Protein AF-A0A496B2H7-F1 (afdb_monomer)

Radius of gyration: 19.56 Å; Cα contacts (8 Å, |Δi|>4): 47; chains: 1; bounding box: 42×27×60 Å

Secondary structure (DSSP, 8-state):
--TTS---PPPP-SSS-----------TTS---SS--TT--TTT---------SS--TTGGG--PPPP--------HHHHHHHHHHTT-

Foldseek 3Di:
DPPPDDDDDDDDPDPDDDDDDDDDDDDLPDADCVDADPPGDSVGHHAAQDDDDDDDRPVCVVPHDDDDPDDDDDDDVVVVVVVVVVVVD

Mean predicted aligned error: 7.26 Å

pLDDT: mean 87.11, std 8.3, range [51.88, 96.5]

Se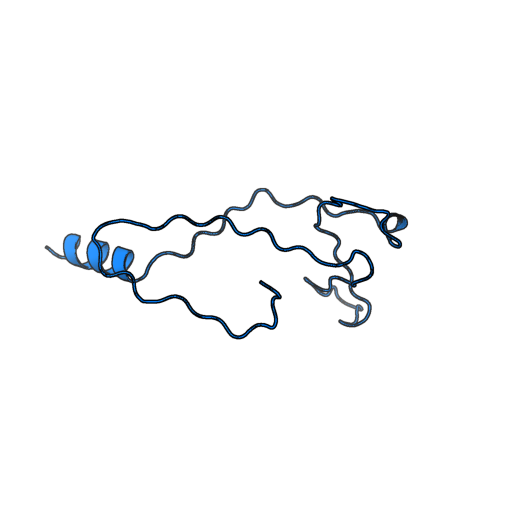quence (89 aa):
FNGYLLHRSRKNRGNTFRRVLVNHYCNAWSLLPWSIRDGERPASADRRCIVPVSGVDPYAWKGYDKPP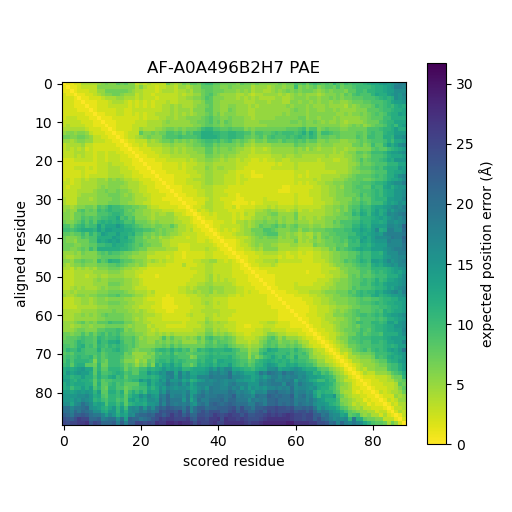KSVSLRTCKAVQQIEEASDAD

Structure (mmCIF, N/CA/C/O backbone):
data_AF-A0A496B2H7-F1
#
_entry.id   AF-A0A496B2H7-F1
#
loop_
_atom_site.group_PDB
_atom_site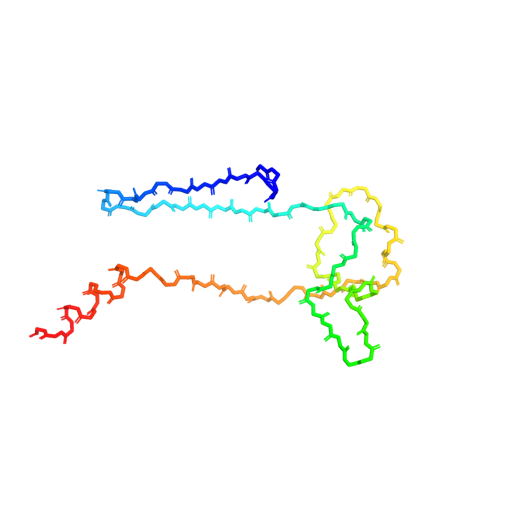.id
_atom_site.type_symbol
_atom_site.label_atom_id
_atom_site.label_alt_id
_atom_site.label_comp_id
_atom_site.label_asym_id
_atom_site.label_entity_id
_atom_site.label_seq_id
_atom_site.pdbx_PDB_ins_code
_atom_site.Cartn_x
_atom_site.Cartn_y
_atom_site.Cartn_z
_atom_site.occupancy
_atom_site.B_iso_or_equiv
_atom_site.auth_seq_id
_atom_site.auth_comp_id
_atom_site.auth_asym_id
_atom_site.auth_atom_id
_atom_site.pdbx_PDB_model_num
ATOM 1 N N . PHE A 1 1 ? -11.929 5.103 2.224 1.00 91.19 1 PHE A N 1
ATOM 2 C CA . PHE A 1 1 ? -11.856 6.551 1.926 1.00 91.19 1 PHE A CA 1
ATOM 3 C C . PHE A 1 1 ? -10.467 6.858 1.371 1.00 91.19 1 PHE A C 1
ATOM 5 O O . PHE A 1 1 ? -9.586 6.019 1.521 1.00 91.19 1 PHE A O 1
ATOM 12 N N . ASN A 1 2 ? -10.269 7.998 0.702 1.00 90.38 2 ASN A N 1
ATOM 13 C CA . ASN A 1 2 ? -8.938 8.404 0.232 1.00 90.38 2 ASN A CA 1
ATOM 14 C C . ASN A 1 2 ? -8.029 8.696 1.441 1.00 90.38 2 ASN A C 1
ATOM 16 O O . ASN A 1 2 ? -8.474 9.386 2.350 1.00 90.38 2 ASN A O 1
ATOM 20 N N . GLY A 1 3 ? -6.784 8.207 1.455 1.00 87.38 3 GLY A N 1
ATOM 21 C CA . GLY A 1 3 ? -5.850 8.367 2.580 1.00 87.38 3 GLY A CA 1
ATOM 22 C C . GLY A 1 3 ? -5.619 9.813 3.046 1.00 87.38 3 GLY A C 1
ATOM 23 O O . GLY A 1 3 ? -5.300 10.018 4.212 1.00 87.38 3 GLY A O 1
ATOM 24 N N . TYR A 1 4 ? -5.851 10.808 2.184 1.00 92.19 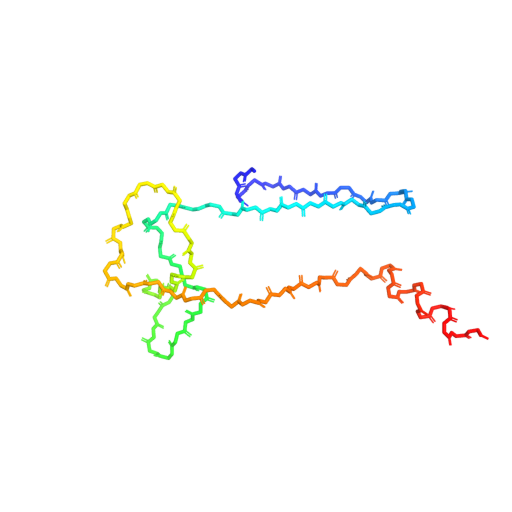4 TYR A N 1
ATOM 25 C CA . TYR A 1 4 ? -5.748 12.233 2.532 1.00 92.19 4 TYR A CA 1
ATOM 26 C C . TYR A 1 4 ? -6.999 12.824 3.191 1.00 92.19 4 TYR A C 1
ATOM 28 O O . TYR A 1 4 ? -6.973 13.962 3.656 1.00 92.19 4 TYR A O 1
ATOM 36 N N . LEU A 1 5 ? -8.112 12.088 3.231 1.00 96.44 5 LEU A N 1
ATOM 37 C CA . LEU A 1 5 ? -9.321 12.557 3.894 1.00 96.44 5 LEU A CA 1
ATOM 38 C C . LEU A 1 5 ? -9.059 12.659 5.398 1.00 96.44 5 LEU A C 1
ATOM 40 O O . LEU A 1 5 ? -8.696 11.664 6.023 1.00 96.44 5 LEU A O 1
ATOM 44 N N . LEU A 1 6 ? -9.299 13.824 6.002 1.00 96.25 6 LEU A N 1
ATOM 45 C CA . LEU A 1 6 ? -9.258 13.955 7.457 1.00 96.25 6 LEU A CA 1
ATOM 46 C C . LEU A 1 6 ? -10.339 13.064 8.083 1.00 96.25 6 LEU A C 1
ATOM 48 O O . LEU A 1 6 ? -11.526 13.208 7.795 1.00 96.25 6 LEU A O 1
ATOM 52 N N . HIS A 1 7 ? -9.935 12.142 8.952 1.00 94.12 7 HIS A N 1
ATOM 53 C CA . HIS A 1 7 ? -10.848 11.182 9.564 1.00 94.12 7 HIS A CA 1
ATOM 54 C C . HIS A 1 7 ? -10.422 10.830 10.993 1.00 94.12 7 HIS A C 1
ATOM 56 O O . HIS A 1 7 ? -9.250 10.900 11.356 1.00 94.12 7 HIS A O 1
ATOM 62 N N . ARG A 1 8 ? -11.397 10.437 11.824 1.00 94.56 8 ARG A N 1
ATOM 63 C CA . ARG A 1 8 ? -11.168 9.919 13.181 1.00 94.56 8 ARG A CA 1
ATOM 64 C C . ARG A 1 8 ? -12.251 8.927 13.586 1.00 94.56 8 ARG A C 1
ATOM 66 O O . ARG A 1 8 ? -13.398 9.039 13.159 1.00 94.56 8 ARG A O 1
ATOM 73 N N . SER A 1 9 ? -11.920 8.007 14.487 1.00 90.69 9 SER A N 1
ATOM 74 C CA . SER A 1 9 ? -12.910 7.177 15.177 1.00 90.69 9 SER A CA 1
ATOM 75 C C . SER A 1 9 ? -13.354 7.807 16.501 1.00 90.69 9 SER A C 1
ATOM 77 O O . SER A 1 9 ? -12.586 8.508 17.165 1.00 90.69 9 SER A O 1
ATOM 79 N N . ARG A 1 10 ? -14.592 7.523 16.923 1.00 92.25 10 ARG A N 1
ATOM 80 C CA . ARG A 1 10 ? -15.077 7.833 18.279 1.00 92.25 10 ARG A CA 1
ATOM 81 C C . ARG A 1 10 ? -14.521 6.835 19.305 1.00 92.25 10 ARG A C 1
ATOM 83 O O . ARG A 1 10 ? -14.153 5.719 18.938 1.00 92.25 10 ARG A O 1
ATOM 90 N N . LYS A 1 11 ? -14.493 7.233 20.585 1.00 88.50 11 LYS A N 1
ATOM 91 C CA . LYS A 1 11 ? -14.163 6.340 21.710 1.00 88.50 11 LYS A CA 1
ATOM 92 C C . LYS A 1 11 ? -15.225 5.239 21.818 1.00 88.50 11 LYS A C 1
ATOM 94 O O . LYS A 1 11 ? -16.416 5.542 21.760 1.00 88.50 11 LYS A O 1
ATOM 99 N N . ASN A 1 12 ? -14.794 3.990 21.979 1.00 88.06 12 ASN A N 1
ATOM 100 C CA . ASN A 1 12 ? -15.695 2.879 22.279 1.00 88.06 12 ASN A CA 1
ATOM 101 C C . ASN A 1 12 ? -16.202 3.006 23.729 1.00 88.06 12 ASN A C 1
ATOM 103 O O . ASN A 1 12 ? -15.391 3.219 24.627 1.00 88.06 12 ASN A O 1
ATOM 107 N N . ARG A 1 13 ? -17.521 2.929 23.942 1.00 88.44 13 ARG A N 1
ATOM 108 C CA . ARG A 1 13 ? -18.170 3.023 25.267 1.00 88.44 13 ARG A CA 1
ATOM 109 C C . ARG A 1 13 ? -18.863 1.722 25.697 1.00 88.44 13 ARG A C 1
ATOM 111 O O . ARG A 1 13 ? -19.458 1.701 26.764 1.00 88.44 13 ARG A O 1
ATOM 118 N N . GLY A 1 14 ? -18.841 0.683 24.861 1.00 86.38 14 GLY A N 1
ATOM 119 C CA . GLY A 1 14 ? -19.411 -0.623 25.192 1.00 86.38 14 GLY A CA 1
ATOM 120 C C . GLY A 1 14 ? -18.364 -1.593 25.737 1.00 86.38 14 GLY A C 1
ATOM 121 O O . GLY A 1 14 ? -17.165 -1.342 25.638 1.00 86.38 14 GLY A O 1
ATOM 122 N N . ASN A 1 15 ? -18.833 -2.741 26.226 1.00 84.12 15 ASN A N 1
ATOM 123 C CA . ASN A 1 15 ? -17.989 -3.801 26.794 1.00 84.12 15 ASN A CA 1
ATOM 124 C C . ASN A 1 15 ? -17.489 -4.804 25.734 1.00 84.12 15 ASN A C 1
ATOM 126 O O . ASN A 1 15 ? -17.035 -5.892 26.068 1.00 84.12 15 ASN A O 1
ATOM 130 N N . THR A 1 16 ? -17.613 -4.476 24.444 1.00 84.69 16 THR A N 1
ATOM 131 C CA . THR A 1 16 ? -17.267 -5.366 23.326 1.00 84.69 16 THR A CA 1
ATOM 132 C C . THR A 1 16 ? -16.284 -4.711 22.362 1.00 84.69 16 THR A C 1
ATOM 134 O O . THR A 1 16 ? -16.223 -3.485 22.229 1.00 84.69 16 THR A O 1
ATOM 137 N N . PHE A 1 17 ? -15.511 -5.535 21.650 1.00 82.88 17 PHE A N 1
ATOM 138 C CA . PHE A 1 17 ? -14.562 -5.073 20.637 1.00 82.88 17 PHE A CA 1
ATOM 139 C C . PHE A 1 17 ? -15.220 -4.904 19.264 1.00 82.88 17 PHE A C 1
ATOM 141 O O . PHE A 1 17 ? -15.961 -5.770 18.797 1.00 82.88 17 PHE A O 1
ATOM 148 N N . ARG A 1 18 ? -14.866 -3.822 18.559 1.00 86.00 18 ARG A N 1
ATOM 149 C CA . ARG A 1 18 ? -15.208 -3.633 17.143 1.00 86.00 18 ARG A CA 1
ATOM 150 C C . ARG A 1 18 ? -14.045 -4.082 16.263 1.00 86.00 18 ARG A C 1
ATOM 152 O O . ARG A 1 18 ? -12.996 -3.442 16.256 1.00 86.00 18 ARG A O 1
ATOM 159 N N . ARG A 1 19 ? -14.259 -5.146 15.490 1.00 86.44 19 ARG A N 1
ATOM 160 C CA . ARG A 1 19 ? -13.300 -5.657 14.500 1.00 86.44 19 ARG A CA 1
ATOM 161 C C . ARG A 1 19 ? -13.389 -4.861 13.197 1.00 86.44 19 ARG A C 1
ATOM 163 O O . ARG A 1 19 ? -14.477 -4.452 12.800 1.00 86.44 19 ARG A O 1
ATOM 170 N N . VAL A 1 20 ? -12.248 -4.633 12.549 1.00 87.56 20 VAL A N 1
ATOM 171 C CA . VAL A 1 20 ? -12.146 -3.941 11.256 1.00 87.56 20 VAL A CA 1
ATOM 172 C C . VAL A 1 20 ? -11.054 -4.609 10.424 1.00 87.56 20 VAL A C 1
ATOM 174 O O . VAL A 1 20 ? -9.999 -4.941 10.959 1.00 87.56 20 VAL A O 1
ATOM 177 N N . LEU A 1 21 ? -11.304 -4.763 9.123 1.00 90.31 21 LEU A N 1
ATOM 178 C CA . LEU A 1 21 ? -10.308 -5.123 8.115 1.00 90.31 21 LEU A CA 1
ATOM 179 C C . LEU A 1 21 ? -10.115 -3.927 7.175 1.00 90.31 21 LEU A C 1
ATOM 181 O O . LEU A 1 21 ? -11.098 -3.374 6.681 1.00 90.31 21 LEU A O 1
ATOM 185 N N . VAL A 1 22 ? -8.865 -3.520 6.942 1.00 91.06 22 VAL A N 1
ATOM 186 C CA . VAL A 1 22 ? -8.521 -2.414 6.035 1.00 91.06 22 VAL A CA 1
ATOM 187 C C . VAL A 1 22 ? -7.546 -2.914 4.979 1.00 91.06 22 VAL A C 1
ATOM 189 O O . VAL A 1 22 ? -6.464 -3.382 5.317 1.00 91.06 22 VAL A O 1
ATOM 192 N N . ASN A 1 23 ? -7.911 -2.740 3.711 1.00 92.69 23 ASN A N 1
ATOM 193 C CA . ASN A 1 23 ? -7.019 -2.933 2.573 1.00 92.69 23 ASN A CA 1
ATOM 194 C C . ASN A 1 23 ? -6.695 -1.562 1.972 1.00 92.69 23 ASN A C 1
ATOM 196 O O . ASN A 1 23 ? -7.606 -0.773 1.706 1.00 92.69 23 ASN A O 1
ATOM 200 N N . HIS A 1 24 ? -5.410 -1.274 1.774 1.00 91.88 24 HIS A N 1
ATOM 201 C CA . HIS A 1 24 ? -4.956 -0.047 1.126 1.00 91.88 24 HIS A CA 1
ATOM 202 C C . HIS A 1 24 ? -4.634 -0.345 -0.336 1.00 91.88 24 HIS A C 1
ATOM 204 O O . HIS A 1 24 ? -3.916 -1.297 -0.631 1.00 91.88 24 HIS A O 1
ATOM 210 N N . TYR A 1 25 ? -5.157 0.483 -1.234 1.00 93.69 25 TYR A N 1
ATOM 211 C CA . TYR A 1 25 ? -4.921 0.383 -2.670 1.00 93.69 25 TYR A CA 1
ATOM 212 C C . TYR A 1 25 ? -4.221 1.651 -3.147 1.00 93.69 25 TYR A C 1
ATOM 214 O O . TYR A 1 25 ? -4.531 2.751 -2.684 1.00 93.69 25 TYR A O 1
ATOM 222 N N . CYS A 1 26 ? -3.294 1.499 -4.083 1.00 93.25 26 CYS A N 1
ATOM 223 C CA . CYS A 1 26 ? -2.609 2.600 -4.742 1.00 93.25 26 CYS A CA 1
ATOM 224 C C . CYS A 1 26 ? -2.453 2.302 -6.236 1.00 93.25 26 CYS A C 1
ATOM 226 O O . CYS A 1 26 ? -2.638 1.170 -6.686 1.00 93.25 26 CYS A O 1
ATOM 228 N N . ASN A 1 27 ? -2.139 3.338 -7.009 1.00 93.56 27 ASN A N 1
ATOM 229 C CA . ASN A 1 27 ? -1.802 3.182 -8.415 1.00 93.56 27 ASN A CA 1
ATOM 230 C C . ASN A 1 27 ? -0.413 2.521 -8.542 1.00 93.56 27 ASN A C 1
ATOM 232 O O . ASN A 1 27 ? 0.530 2.946 -7.878 1.00 93.56 27 ASN A O 1
ATOM 236 N N . ALA A 1 28 ? -0.271 1.532 -9.431 1.00 95.31 28 ALA A N 1
ATOM 237 C CA . ALA A 1 28 ? 0.996 0.850 -9.711 1.00 95.31 28 ALA A CA 1
ATOM 238 C C . ALA A 1 28 ? 2.111 1.779 -10.243 1.00 95.31 28 ALA A C 1
ATOM 240 O O . ALA A 1 28 ? 3.292 1.448 -10.136 1.00 95.31 28 ALA A O 1
ATOM 241 N N . TRP A 1 29 ? 1.754 2.956 -10.767 1.00 95.00 29 TRP A N 1
ATOM 242 C CA . TRP A 1 29 ? 2.695 3.998 -11.186 1.00 95.00 29 TRP A CA 1
ATOM 243 C C . TRP A 1 29 ? 3.408 4.696 -10.016 1.00 95.00 29 TRP A C 1
ATOM 245 O O . TRP A 1 29 ? 4.421 5.361 -10.231 1.00 95.00 29 TRP A O 1
ATOM 255 N N . SER A 1 30 ? 2.909 4.559 -8.785 1.00 92.94 30 SER A N 1
ATOM 256 C CA . SER A 1 30 ? 3.558 5.122 -7.601 1.00 92.94 30 SER A CA 1
ATOM 257 C C . SER A 1 30 ? 4.819 4.333 -7.242 1.00 92.94 30 SER A C 1
ATOM 259 O O . SER A 1 30 ? 4.783 3.107 -7.143 1.00 92.94 30 SER A O 1
ATOM 261 N N . LEU A 1 31 ? 5.928 5.039 -7.012 1.00 92.94 31 LEU A N 1
ATOM 262 C CA . LEU A 1 31 ? 7.104 4.454 -6.366 1.00 92.94 31 LEU A CA 1
ATOM 263 C C . LEU A 1 31 ? 6.831 4.286 -4.873 1.00 92.94 31 LEU A C 1
ATOM 265 O O . LEU A 1 31 ? 6.170 5.126 -4.257 1.00 92.94 31 LEU A O 1
ATOM 269 N N . LEU A 1 32 ? 7.334 3.194 -4.308 1.00 91.88 32 LEU A N 1
ATOM 270 C CA . LEU A 1 32 ? 7.039 2.792 -2.940 1.00 91.88 32 LEU A CA 1
ATOM 271 C C . LEU A 1 32 ? 8.307 2.782 -2.069 1.00 91.88 32 LEU A C 1
ATOM 273 O O . LEU A 1 32 ? 8.874 1.715 -1.825 1.00 91.88 32 LEU A O 1
ATOM 277 N N . PRO A 1 33 ? 8.769 3.943 -1.570 1.00 92.25 33 PRO A N 1
ATOM 278 C CA . PRO A 1 33 ? 9.998 4.056 -0.784 1.00 92.25 33 PRO A CA 1
ATOM 279 C C . PRO A 1 33 ? 9.780 3.664 0.691 1.00 92.25 33 PRO A C 1
ATOM 281 O O . PRO A 1 33 ? 10.137 4.413 1.597 1.00 92.25 33 PRO A O 1
ATOM 284 N N . TRP A 1 34 ? 9.168 2.500 0.959 1.00 87.38 34 TRP A N 1
ATOM 285 C CA . TRP A 1 34 ? 8.892 2.028 2.331 1.00 87.38 34 TRP A CA 1
ATOM 286 C C . TRP A 1 34 ? 10.160 1.873 3.176 1.00 87.38 34 TRP A C 1
ATOM 288 O O . TRP A 1 34 ? 10.120 1.994 4.398 1.00 87.38 34 TRP A O 1
ATOM 298 N N . SER A 1 35 ? 11.277 1.575 2.517 1.00 87.38 35 SER A N 1
ATOM 299 C CA . SER A 1 35 ? 12.613 1.568 3.093 1.00 87.38 35 SER A CA 1
ATOM 300 C C . SER A 1 35 ? 13.606 2.098 2.065 1.00 87.38 35 SER A C 1
ATOM 302 O O . SER A 1 35 ? 13.451 1.883 0.861 1.00 87.38 35 SER A O 1
ATOM 304 N N . ILE A 1 36 ? 14.625 2.799 2.552 1.00 89.38 36 ILE A N 1
ATOM 305 C CA . ILE A 1 36 ? 15.702 3.370 1.742 1.00 89.38 36 ILE A CA 1
ATOM 306 C C . ILE A 1 36 ? 16.963 2.580 2.078 1.00 89.38 36 ILE A C 1
ATOM 308 O O . ILE A 1 36 ? 17.280 2.416 3.255 1.00 89.38 36 ILE A O 1
ATOM 312 N N . ARG A 1 37 ? 17.640 2.034 1.062 1.00 87.00 37 ARG A N 1
ATOM 313 C CA . ARG A 1 37 ? 18.947 1.377 1.247 1.00 87.00 37 ARG A CA 1
ATOM 314 C C . ARG A 1 37 ? 20.076 2.395 1.116 1.00 87.00 37 ARG A C 1
ATOM 316 O O . ARG A 1 37 ? 19.892 3.457 0.520 1.00 87.00 37 ARG A O 1
ATOM 323 N N . ASP A 1 38 ? 21.248 2.044 1.630 1.00 89.56 38 ASP A N 1
ATOM 324 C CA . ASP A 1 38 ? 22.443 2.873 1.489 1.00 89.56 38 ASP A CA 1
ATOM 325 C C . ASP A 1 38 ? 22.719 3.180 0.011 1.00 89.56 38 ASP A C 1
ATOM 327 O O . ASP A 1 38 ? 22.717 2.292 -0.843 1.00 89.56 38 ASP A O 1
ATOM 331 N N . GLY A 1 39 ? 22.911 4.465 -0.290 1.00 89.38 39 GLY A N 1
ATOM 332 C CA . GLY A 1 39 ? 23.112 4.962 -1.653 1.00 89.38 39 GLY A CA 1
ATOM 333 C C . GLY A 1 39 ? 21.831 5.273 -2.440 1.00 89.38 39 GLY A C 1
ATOM 334 O O . GLY A 1 39 ? 21.922 5.849 -3.523 1.00 89.38 39 GLY A O 1
ATOM 335 N N . GLU A 1 40 ? 20.638 4.971 -1.920 1.00 90.88 40 GLU A N 1
ATOM 336 C CA . GLU A 1 40 ? 19.375 5.343 -2.564 1.00 90.88 40 GLU A CA 1
ATOM 337 C C . GLU A 1 40 ? 18.825 6.684 -2.064 1.00 90.88 40 GLU A C 1
ATOM 339 O O . GLU A 1 40 ? 19.025 7.098 -0.923 1.00 90.88 40 GLU A O 1
ATOM 344 N N . ARG A 1 41 ? 18.061 7.363 -2.926 1.00 89.94 41 ARG A N 1
ATOM 345 C CA . ARG A 1 41 ? 17.301 8.564 -2.563 1.00 89.94 41 ARG A CA 1
ATOM 346 C C . ARG A 1 41 ? 15.822 8.212 -2.376 1.00 89.94 41 ARG A C 1
ATOM 348 O O . ARG A 1 41 ? 15.317 7.373 -3.124 1.00 89.94 41 ARG A O 1
ATOM 355 N N . PRO A 1 42 ? 15.081 8.903 -1.486 1.00 87.06 42 PRO A N 1
ATOM 356 C CA . PRO A 1 42 ? 13.643 8.673 -1.309 1.00 87.06 42 PRO A CA 1
ATOM 357 C C . PRO A 1 42 ? 12.840 8.755 -2.616 1.00 87.06 42 PRO A C 1
ATOM 359 O O . PRO A 1 42 ? 11.888 8.010 -2.807 1.00 87.06 42 PRO A O 1
ATOM 362 N N . ALA A 1 43 ? 13.245 9.639 -3.534 1.00 88.00 43 ALA A N 1
ATOM 363 C CA . ALA A 1 43 ? 12.576 9.833 -4.821 1.00 88.00 43 ALA A CA 1
ATOM 364 C C . ALA A 1 43 ? 12.783 8.678 -5.819 1.00 88.00 43 ALA A C 1
ATOM 366 O O . ALA A 1 43 ? 12.024 8.565 -6.775 1.00 88.00 43 ALA A O 1
ATOM 367 N N . SER A 1 44 ? 13.811 7.847 -5.626 1.00 87.69 44 SER A N 1
ATOM 368 C CA . SER A 1 44 ? 14.146 6.723 -6.511 1.00 87.69 44 SER A CA 1
ATOM 369 C C . SER A 1 44 ? 13.932 5.356 -5.862 1.00 87.69 44 SER A C 1
ATOM 371 O O . SER A 1 44 ? 13.906 4.350 -6.569 1.00 87.69 44 SER A O 1
ATOM 373 N N . ALA A 1 45 ? 13.818 5.304 -4.533 1.00 91.94 45 ALA A N 1
ATOM 374 C CA . ALA A 1 45 ? 13.606 4.069 -3.798 1.00 91.94 45 ALA A CA 1
ATOM 375 C C . ALA A 1 45 ? 12.228 3.475 -4.123 1.00 91.94 45 ALA A C 1
ATOM 377 O O . ALA A 1 45 ? 11.207 4.163 -4.139 1.00 91.94 45 ALA A O 1
ATOM 378 N N . ASP A 1 46 ? 12.213 2.173 -4.391 1.00 92.31 46 ASP A N 1
ATOM 379 C CA . ASP A 1 46 ? 11.011 1.431 -4.754 1.00 92.31 46 ASP A CA 1
ATOM 380 C C . ASP A 1 46 ? 11.104 0.022 -4.163 1.00 92.31 46 ASP A C 1
ATOM 382 O O . ASP A 1 46 ? 12.069 -0.708 -4.410 1.00 92.31 46 ASP A O 1
ATOM 386 N N . ARG A 1 47 ? 10.132 -0.330 -3.323 1.00 9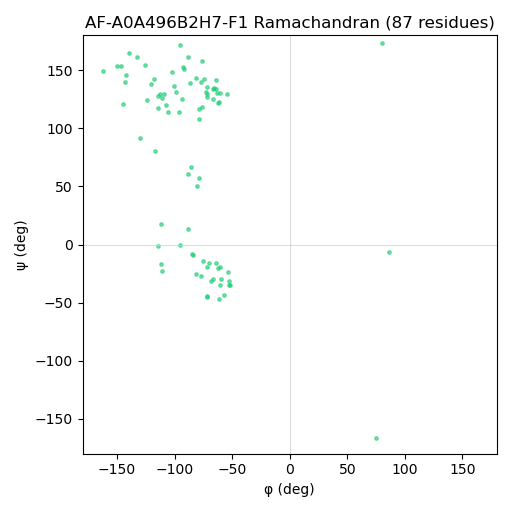0.69 47 ARG A N 1
ATOM 387 C CA . ARG A 1 47 ? 10.035 -1.607 -2.607 1.00 90.69 47 ARG A CA 1
ATOM 388 C C . ARG A 1 47 ? 8.651 -2.180 -2.822 1.00 90.69 47 ARG A C 1
ATOM 390 O O . ARG A 1 47 ? 7.694 -1.865 -2.112 1.00 90.69 47 ARG A O 1
ATOM 397 N N . ARG A 1 48 ? 8.525 -3.005 -3.855 1.00 91.50 48 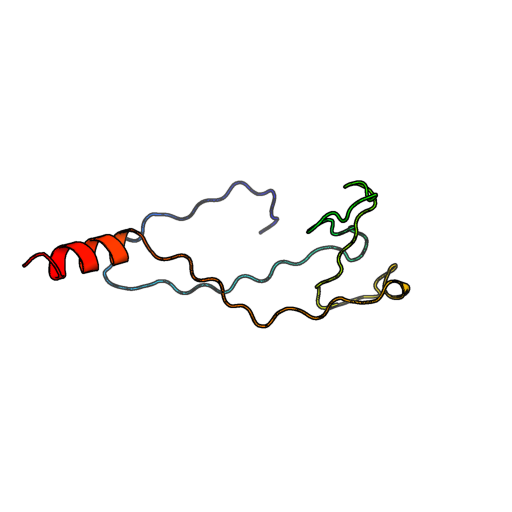ARG A N 1
ATOM 398 C CA . ARG A 1 48 ? 7.235 -3.514 -4.325 1.00 91.50 48 ARG A CA 1
ATOM 399 C C . ARG A 1 48 ? 6.821 -4.759 -3.560 1.00 91.50 48 ARG A C 1
ATOM 401 O O . ARG A 1 48 ? 6.705 -5.843 -4.114 1.00 91.50 48 ARG A O 1
ATOM 408 N N . CYS A 1 49 ? 6.553 -4.571 -2.275 1.00 91.88 49 CYS A N 1
ATOM 409 C CA . CYS A 1 49 ? 5.914 -5.555 -1.409 1.00 91.88 49 CYS A CA 1
ATOM 410 C C . CYS A 1 49 ? 4.385 -5.388 -1.479 1.00 91.88 49 CYS A C 1
ATOM 412 O O . CYS A 1 49 ? 3.728 -5.007 -0.510 1.00 91.88 49 CYS A O 1
ATOM 414 N N . ILE A 1 50 ? 3.829 -5.563 -2.679 1.00 91.81 50 ILE A N 1
ATOM 415 C CA . ILE A 1 50 ? 2.410 -5.350 -2.982 1.00 91.81 50 ILE A CA 1
ATOM 416 C C . ILE A 1 50 ? 1.848 -6.524 -3.777 1.00 91.81 50 ILE A C 1
ATOM 418 O O . ILE A 1 50 ? 2.589 -7.285 -4.393 1.00 91.81 50 ILE A O 1
ATOM 422 N N . VAL A 1 51 ? 0.523 -6.647 -3.782 1.00 92.62 51 VAL A N 1
ATOM 423 C CA . VAL A 1 51 ? -0.192 -7.609 -4.622 1.00 92.62 51 VAL A CA 1
ATOM 424 C C . VAL A 1 51 ? -0.857 -6.835 -5.760 1.00 92.62 51 VAL A C 1
ATOM 426 O O . VAL A 1 51 ? -1.754 -6.035 -5.483 1.00 92.62 51 VAL A O 1
ATOM 429 N N . PRO A 1 52 ? -0.445 -7.026 -7.025 1.00 93.44 52 PRO A N 1
ATOM 430 C CA . PRO A 1 52 ? -1.174 -6.486 -8.166 1.00 93.44 52 PRO A CA 1
ATOM 431 C C . PRO A 1 52 ? -2.584 -7.086 -8.209 1.00 93.44 52 PRO A C 1
ATOM 433 O O . PRO A 1 52 ? -2.739 -8.304 -8.235 1.00 93.44 52 PRO A O 1
ATOM 436 N N . VAL A 1 53 ? -3.615 -6.238 -8.187 1.00 95.31 53 VAL A N 1
ATOM 437 C CA . VAL A 1 53 ? -5.024 -6.685 -8.153 1.00 95.31 53 VAL A CA 1
ATOM 438 C C . VAL A 1 53 ? -5.794 -6.395 -9.441 1.00 95.31 53 VAL A C 1
ATOM 440 O O . VAL A 1 53 ? -6.807 -7.036 -9.697 1.00 95.31 53 VAL A O 1
ATOM 443 N N . SER A 1 54 ? -5.354 -5.418 -10.237 1.00 96.50 54 SER A N 1
ATOM 444 C CA . SER A 1 54 ? -5.989 -5.038 -11.502 1.00 96.50 54 SER A CA 1
ATOM 445 C C . SER A 1 54 ? -5.027 -4.223 -12.368 1.00 96.50 54 SER A C 1
ATOM 447 O O . SER A 1 54 ? -4.197 -3.479 -11.841 1.00 96.50 54 SER A O 1
ATOM 449 N N . GLY A 1 55 ? -5.170 -4.338 -13.690 1.00 95.69 55 GLY A N 1
ATOM 450 C CA . GLY A 1 55 ? -4.334 -3.651 -14.672 1.00 95.69 55 GLY A CA 1
ATOM 451 C C . GLY A 1 55 ? -2.933 -4.250 -14.821 1.00 95.69 55 GLY A C 1
ATOM 452 O O . GLY A 1 55 ? -2.659 -5.361 -14.372 1.00 95.69 55 GLY A O 1
ATOM 453 N N . VAL A 1 56 ? -2.053 -3.496 -15.482 1.00 95.38 56 VAL A N 1
ATOM 454 C CA . VAL A 1 56 ? -0.656 -3.876 -15.726 1.00 95.38 56 VAL A CA 1
ATOM 455 C C . VAL A 1 56 ? 0.255 -2.920 -14.971 1.00 95.38 56 VAL A C 1
ATOM 457 O O . VAL A 1 56 ? 0.132 -1.701 -15.095 1.00 95.38 56 VAL A O 1
ATOM 460 N N . ASP A 1 57 ? 1.169 -3.477 -14.185 1.00 95.44 57 ASP A N 1
ATOM 461 C CA . ASP A 1 57 ? 2.164 -2.704 -13.457 1.00 95.44 57 ASP A CA 1
ATOM 462 C C . ASP A 1 57 ? 3.318 -2.283 -14.396 1.00 95.44 57 ASP A C 1
ATOM 464 O O . ASP A 1 57 ? 4.046 -3.155 -14.881 1.00 95.44 57 ASP A O 1
ATOM 468 N N . PRO A 1 58 ? 3.539 -0.972 -14.634 1.00 95.88 58 PRO A N 1
ATOM 469 C CA . PRO A 1 58 ? 4.609 -0.489 -15.515 1.00 95.88 58 PRO A CA 1
ATOM 470 C C . PRO A 1 58 ? 6.020 -0.826 -15.008 1.00 95.88 58 PRO A C 1
ATOM 472 O O . PRO A 1 58 ? 6.985 -0.765 -15.769 1.00 95.88 58 PRO A O 1
ATOM 475 N N . TYR A 1 59 ? 6.156 -1.194 -13.734 1.00 94.56 59 TYR A N 1
ATOM 476 C CA . TYR A 1 59 ? 7.426 -1.559 -13.117 1.00 94.56 59 TYR A CA 1
ATOM 477 C C . TYR A 1 59 ? 7.504 -3.043 -12.741 1.00 94.56 59 TYR A C 1
ATOM 479 O O . TYR A 1 59 ? 8.388 -3.418 -11.972 1.00 94.56 59 TYR A O 1
ATOM 487 N N . ALA A 1 60 ? 6.638 -3.901 -13.298 1.00 94.38 60 ALA A N 1
ATOM 488 C CA . ALA A 1 60 ? 6.663 -5.348 -13.047 1.00 94.38 60 ALA A CA 1
ATOM 489 C C . ALA A 1 60 ? 8.051 -5.976 -13.288 1.00 94.38 60 ALA A C 1
ATOM 491 O O . ALA A 1 60 ? 8.447 -6.912 -12.597 1.00 94.38 60 ALA A O 1
ATOM 492 N N . TRP A 1 61 ? 8.822 -5.420 -14.228 1.00 94.44 61 TRP A N 1
ATOM 493 C CA . TRP A 1 61 ? 10.186 -5.843 -14.555 1.00 94.44 61 TRP A CA 1
ATOM 494 C C . TRP A 1 61 ? 11.190 -5.688 -13.400 1.00 94.44 61 TRP A C 1
ATOM 496 O O . TRP A 1 61 ? 12.224 -6.349 -13.413 1.00 94.44 61 TRP A O 1
ATOM 506 N N . LYS A 1 62 ? 10.903 -4.853 -12.391 1.00 91.69 62 LYS A N 1
ATOM 507 C CA . LYS A 1 62 ? 11.730 -4.740 -11.178 1.00 91.69 62 LYS A CA 1
ATOM 508 C C . LYS A 1 62 ? 11.543 -5.918 -10.216 1.00 91.69 62 LYS A C 1
ATOM 510 O O . LYS A 1 62 ? 12.339 -6.077 -9.295 1.00 91.69 62 LYS A O 1
ATOM 515 N N . GLY A 1 63 ? 10.500 -6.723 -10.419 1.00 92.12 63 GLY A N 1
ATOM 516 C CA . GLY A 1 63 ? 10.099 -7.788 -9.509 1.00 92.12 63 GLY A CA 1
ATOM 517 C C . GLY A 1 63 ? 9.296 -7.293 -8.303 1.00 92.12 63 GLY A C 1
ATOM 518 O O . GLY A 1 63 ? 9.121 -6.093 -8.080 1.00 92.12 63 GLY A O 1
ATOM 519 N N . TYR A 1 64 ? 8.798 -8.257 -7.527 1.00 92.94 64 TYR A N 1
ATOM 520 C CA . TYR A 1 64 ? 8.029 -8.027 -6.306 1.00 92.94 64 TYR A CA 1
ATOM 521 C C . TYR A 1 64 ? 8.728 -8.659 -5.112 1.00 92.94 64 TYR A C 1
ATOM 523 O O . TYR A 1 64 ? 9.185 -9.803 -5.173 1.00 92.94 64 TYR A O 1
ATOM 531 N N . ASP A 1 65 ? 8.746 -7.928 -4.005 1.00 90.94 65 ASP A N 1
ATOM 532 C CA . ASP A 1 65 ? 9.214 -8.451 -2.732 1.00 90.94 65 ASP A CA 1
ATOM 533 C C . ASP A 1 65 ? 8.134 -9.352 -2.123 1.00 90.94 65 ASP A C 1
ATOM 535 O O . ASP A 1 65 ? 6.937 -9.049 -2.159 1.00 90.94 65 ASP A O 1
ATOM 539 N N . LYS A 1 66 ? 8.547 -10.470 -1.520 1.00 89.19 66 LYS A N 1
ATOM 540 C CA . LYS A 1 66 ? 7.611 -11.368 -0.841 1.00 89.19 66 LYS A CA 1
ATOM 541 C C . LYS A 1 66 ? 7.123 -10.720 0.461 1.00 89.19 66 LYS A C 1
ATOM 543 O O . LYS A 1 66 ? 7.960 -10.387 1.305 1.00 89.19 66 LYS A O 1
ATOM 548 N N . PRO A 1 67 ? 5.802 -10.606 0.687 1.00 81.81 67 PRO A N 1
ATOM 549 C CA . PRO A 1 67 ? 5.298 -10.052 1.930 1.00 81.81 67 PRO A CA 1
ATOM 550 C C . PRO A 1 67 ? 5.695 -10.933 3.119 1.00 81.81 67 PRO A C 1
ATOM 552 O O . PRO A 1 67 ? 5.495 -12.156 3.073 1.00 81.81 67 PRO A O 1
ATOM 555 N N . PRO A 1 68 ? 6.262 -10.347 4.190 1.00 84.25 68 PRO A N 1
ATOM 556 C CA . PRO A 1 68 ? 6.514 -11.092 5.410 1.00 84.25 68 PRO A CA 1
ATOM 557 C C . PRO A 1 68 ? 5.174 -11.541 6.001 1.00 84.25 68 PRO A C 1
ATOM 559 O O . PRO A 1 68 ? 4.191 -10.802 5.989 1.00 84.25 68 PRO A O 1
ATOM 562 N N . LYS A 1 69 ? 5.125 -12.757 6.554 1.00 85.81 69 LYS A N 1
ATOM 563 C CA . LYS A 1 69 ? 3.958 -13.254 7.301 1.00 85.81 69 LYS A CA 1
ATOM 564 C C . LYS A 1 69 ? 3.952 -12.675 8.718 1.00 85.81 69 LYS A C 1
ATOM 566 O O . LYS A 1 69 ? 4.017 -13.416 9.693 1.00 85.81 69 LYS A O 1
ATOM 571 N N . SER A 1 70 ? 3.952 -11.351 8.828 1.00 81.94 70 SER A N 1
ATOM 572 C CA . SER A 1 70 ? 3.937 -10.647 10.106 1.00 81.94 70 SER A CA 1
ATOM 573 C C . SER A 1 70 ? 2.531 -10.149 10.429 1.00 81.94 70 SER A C 1
ATOM 575 O O . SER A 1 70 ? 1.822 -9.614 9.579 1.00 81.94 70 SER A O 1
ATOM 577 N N . VAL A 1 71 ? 2.126 -10.322 11.686 1.00 79.56 71 VAL A N 1
ATOM 578 C CA . VAL A 1 71 ? 0.909 -9.722 12.237 1.00 79.56 71 VAL A CA 1
ATOM 579 C C . VAL A 1 71 ? 1.351 -8.728 13.296 1.00 79.56 71 VAL A C 1
ATOM 581 O O . VAL A 1 71 ? 1.974 -9.109 14.284 1.00 79.56 71 VAL A O 1
ATOM 584 N N . SER A 1 72 ? 1.053 -7.449 13.083 1.00 75.50 72 SER A N 1
ATOM 585 C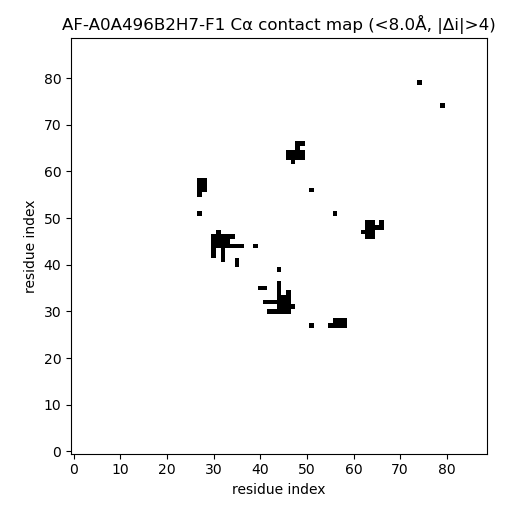 CA . SER A 1 72 ? 1.256 -6.421 14.097 1.00 75.50 72 SER A CA 1
ATOM 586 C C . SER A 1 72 ? -0.037 -6.226 14.882 1.00 75.50 72 SER A C 1
ATOM 588 O O . SER A 1 72 ? -1.106 -5.973 14.325 1.00 75.50 72 SER A O 1
ATOM 590 N N . LEU A 1 73 ? 0.056 -6.357 16.202 1.00 75.12 73 LEU A N 1
ATOM 591 C CA . LEU A 1 73 ? -1.035 -6.063 17.120 1.00 75.12 73 LEU A CA 1
ATOM 592 C C . LEU A 1 73 ? -0.699 -4.768 17.844 1.00 75.12 73 LEU A C 1
ATOM 594 O O . LEU A 1 73 ? 0.315 -4.668 18.530 1.00 75.12 73 LEU A O 1
ATOM 598 N N . ARG A 1 74 ? -1.559 -3.758 17.698 1.00 71.00 74 ARG A N 1
ATOM 599 C CA . ARG A 1 74 ? -1.521 -2.607 18.598 1.00 71.00 74 ARG A CA 1
ATOM 600 C C . ARG A 1 74 ? -2.219 -3.019 19.887 1.00 71.00 74 ARG A C 1
ATOM 602 O O . ARG A 1 74 ? -3.446 -3.123 19.903 1.00 71.00 74 ARG A O 1
ATOM 609 N N . THR A 1 75 ? -1.456 -3.212 20.955 1.00 74.06 75 THR A N 1
ATOM 610 C CA . THR A 1 75 ? -2.005 -3.482 22.285 1.00 74.06 75 THR A CA 1
ATOM 611 C C . THR A 1 75 ? -2.870 -2.303 22.728 1.00 74.06 75 THR A C 1
ATOM 613 O O . THR A 1 75 ? -2.493 -1.133 22.596 1.00 74.06 75 THR A O 1
ATOM 616 N N . CYS A 1 76 ? -4.085 -2.593 23.191 1.00 71.44 76 CYS A N 1
ATOM 617 C CA . CYS A 1 76 ? -4.973 -1.559 23.696 1.00 71.44 76 CYS A CA 1
ATOM 618 C C . CYS A 1 76 ? -4.494 -1.154 25.090 1.00 71.44 76 CYS A C 1
ATOM 620 O O . CYS A 1 76 ? -4.531 -1.974 25.998 1.00 71.44 76 CYS A O 1
ATOM 622 N N . LYS A 1 77 ? -4.113 0.115 25.276 1.00 75.38 77 LYS A N 1
ATOM 623 C CA . LYS A 1 77 ? -3.694 0.633 26.591 1.00 75.38 77 LYS A CA 1
ATOM 624 C C . LYS A 1 77 ? -4.709 0.348 27.702 1.00 75.38 77 LYS A C 1
ATOM 626 O O . LYS A 1 77 ? -4.316 0.085 28.822 1.00 75.38 77 LYS A O 1
ATOM 631 N N . ALA A 1 78 ? -6.006 0.374 27.384 1.00 69.69 78 ALA A N 1
ATOM 632 C CA . ALA A 1 78 ? -7.052 0.072 28.358 1.00 69.69 78 ALA A CA 1
ATOM 633 C C . ALA A 1 78 ? -7.057 -1.404 28.789 1.00 69.69 78 ALA A C 1
ATOM 635 O O . ALA A 1 78 ? -7.409 -1.686 29.920 1.00 69.69 78 ALA A O 1
ATOM 636 N N . VAL A 1 79 ? -6.666 -2.330 27.905 1.00 72.19 79 VAL A N 1
ATOM 637 C CA . VAL A 1 79 ? -6.515 -3.751 28.259 1.00 72.19 79 VAL A CA 1
ATOM 638 C C . VAL A 1 79 ? -5.284 -3.936 29.142 1.00 72.19 79 VAL A C 1
ATOM 640 O O . VAL A 1 79 ? -5.405 -4.538 30.197 1.00 72.19 79 VAL A O 1
ATOM 643 N N . GLN A 1 80 ? -4.158 -3.308 28.782 1.00 79.38 80 GLN A N 1
ATOM 644 C CA . GLN A 1 80 ? -2.933 -3.340 29.596 1.00 79.38 80 GLN A CA 1
ATOM 645 C C . GLN A 1 80 ? -3.179 -2.815 31.017 1.00 79.38 80 GLN A C 1
ATOM 647 O O . GLN A 1 80 ? -2.782 -3.441 31.983 1.00 79.38 80 GLN A O 1
ATOM 652 N N . GLN A 1 81 ? -3.914 -1.708 31.152 1.00 78.25 81 GLN A N 1
ATOM 653 C CA . GLN A 1 81 ? -4.259 -1.131 32.456 1.00 78.25 81 GLN A CA 1
ATOM 654 C C . GLN A 1 81 ? -5.200 -2.011 33.292 1.00 78.25 81 GLN A C 1
ATOM 656 O O . GLN A 1 81 ? -5.163 -1.935 34.514 1.00 78.25 81 GLN A O 1
ATOM 661 N N . ILE A 1 82 ? -6.070 -2.803 32.655 1.00 76.69 82 ILE A N 1
ATOM 662 C CA . ILE A 1 82 ? -6.933 -3.760 33.363 1.00 76.69 82 ILE A CA 1
ATOM 663 C C . ILE A 1 82 ? -6.092 -4.933 33.878 1.00 76.69 82 ILE A C 1
ATOM 665 O O . ILE A 1 82 ? -6.257 -5.309 35.031 1.00 76.69 82 ILE A O 1
ATOM 669 N N . GLU A 1 83 ? -5.191 -5.467 33.048 1.00 80.81 83 GLU A N 1
ATOM 670 C CA . GLU A 1 83 ? -4.269 -6.554 33.417 1.00 80.81 83 GLU A CA 1
ATOM 671 C C . GLU A 1 83 ? -3.329 -6.123 34.560 1.00 80.81 83 GLU A C 1
ATOM 673 O O . GLU A 1 83 ? -3.235 -6.801 35.578 1.00 80.81 83 GLU A O 1
ATOM 678 N N . GLU A 1 84 ? -2.727 -4.932 34.459 1.00 83.12 84 GLU A N 1
ATOM 679 C CA . GLU A 1 84 ? -1.87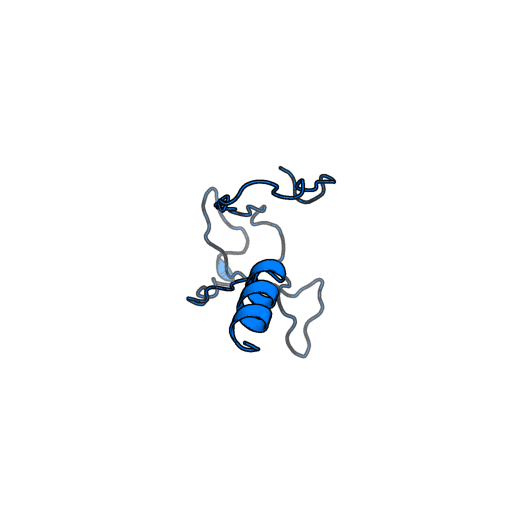1 -4.353 35.508 1.00 83.12 84 GLU A CA 1
ATOM 680 C C . GLU A 1 84 ? -2.613 -4.148 36.840 1.00 83.12 84 GLU A C 1
ATOM 682 O O . GLU A 1 84 ? -2.020 -4.296 37.905 1.00 83.12 84 GLU A O 1
ATOM 687 N N . ALA A 1 85 ? -3.905 -3.804 36.799 1.00 74.44 85 ALA A N 1
ATOM 688 C CA . ALA A 1 85 ? -4.719 -3.633 38.000 1.00 74.44 85 ALA A CA 1
ATOM 689 C C . ALA A 1 85 ? -5.163 -4.968 38.621 1.00 74.44 85 ALA A C 1
ATOM 691 O O . ALA A 1 85 ? -5.405 -5.002 39.822 1.00 74.44 85 ALA A O 1
ATOM 692 N N . SER A 1 86 ? -5.283 -6.044 37.833 1.00 71.12 86 SER A N 1
ATOM 693 C CA . SER A 1 86 ? -5.607 -7.384 38.343 1.00 71.12 86 SER A CA 1
ATOM 694 C C . SER A 1 86 ? -4.405 -8.140 38.903 1.00 71.12 86 SER A C 1
ATOM 696 O O . SER A 1 86 ? -4.600 -9.007 39.742 1.00 71.12 86 SER A O 1
ATOM 698 N N . ASP A 1 87 ? -3.187 -7.826 38.452 1.00 74.38 87 ASP A N 1
ATOM 699 C CA . ASP A 1 87 ? -1.945 -8.453 38.937 1.00 74.38 87 ASP A CA 1
ATOM 700 C C . ASP A 1 87 ? -1.391 -7.786 40.217 1.00 74.38 87 ASP A C 1
ATOM 702 O O . ASP A 1 87 ? -0.419 -8.266 40.803 1.00 74.38 87 ASP A O 1
ATOM 706 N N . ALA A 1 88 ? -1.969 -6.651 40.628 1.00 65.38 88 ALA A N 1
ATOM 707 C CA . ALA A 1 88 ? -1.559 -5.870 41.798 1.00 65.38 88 ALA A CA 1
ATOM 708 C C . ALA A 1 88 ? -2.366 -6.182 43.079 1.00 65.38 88 ALA A C 1
ATOM 710 O O . ALA A 1 88 ? -2.094 -5.567 44.114 1.00 65.38 88 ALA A O 1
ATOM 711 N N . ASP A 1 89 ? -3.332 -7.100 42.996 1.00 51.88 89 ASP A N 1
ATOM 712 C CA . ASP A 1 89 ? -4.222 -7.576 44.070 1.00 51.88 89 ASP A CA 1
ATOM 713 C C . ASP A 1 89 ? -3.930 -9.063 44.363 1.00 51.88 89 ASP A C 1
ATOM 715 O O . ASP A 1 89 ? -3.928 -9.461 45.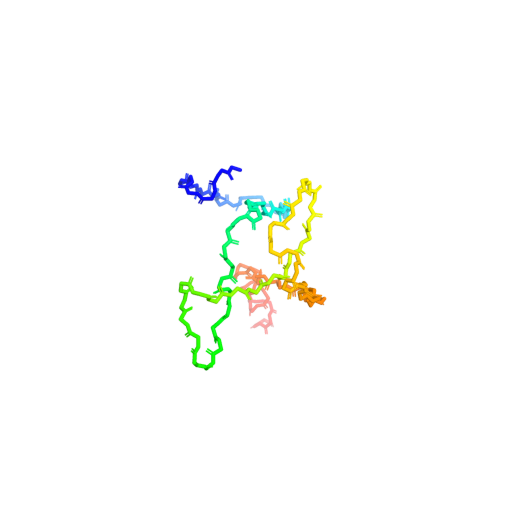551 1.00 51.88 89 ASP A O 1
#

Solvent-accessible surface area (backbone atoms only — not comparable to full-atom values): 6557 Å² total; per-residue (Å²): 130,65,91,85,59,90,80,84,83,79,84,85,86,67,100,69,87,86,86,84,87,85,86,88,85,80,65,64,86,60,75,37,48,86,62,74,56,93,95,55,49,74,92,71,23,65,54,47,62,68,79,91,84,75,87,81,54,88,55,58,89,78,55,67,48,80,74,75,96,73,82,87,77,82,80,53,68,70,56,54,55,50,53,58,59,63,75,74,112